Protein AF-A0A3N5ZCT8-F1 (afdb_monomer_lite)

Secondary structure (DSSP, 8-state):
-PPP---EEE-GGG--S--HHHHHHHHHHT--SGGG-SEEEEE-TT-SSEEEEE----SS-HHHHT-TT--EEE-TTT--EEE-TTT-----HHHHT-TT--EEE-TTTSSEEE--GGGG--HHHHH-TT--EEE-

Structure (mmCIF, N/CA/C/O backbone):
data_AF-A0A3N5ZCT8-F1
#
_entry.id   AF-A0A3N5ZCT8-F1
#
loop_
_atom_site.group_PDB
_atom_site.id
_atom_site.type_symbol
_atom_site.label_atom_id
_atom_site.label_alt_id
_atom_site.label_comp_id
_atom_site.label_asym_id
_atom_site.label_entity_id
_atom_site.label_seq_id
_atom_site.pdbx_PDB_ins_code
_atom_site.Cartn_x
_atom_site.Cartn_y
_atom_site.Cartn_z
_atom_site.occupancy
_atom_site.B_iso_or_equiv
_atom_site.auth_seq_id
_atom_site.auth_comp_id
_atom_site.auth_asym_id
_atom_site.auth_atom_id
_atom_site.pdbx_PDB_model_num
ATOM 1 N N . MET A 1 1 ? -16.258 3.834 -23.248 1.00 45.53 1 MET A N 1
ATOM 2 C CA . MET A 1 1 ? -16.894 3.688 -21.921 1.00 45.53 1 MET A CA 1
ATOM 3 C C . MET A 1 1 ? -15.958 2.857 -21.055 1.00 45.53 1 MET A C 1
ATOM 5 O O . MET A 1 1 ? -15.674 1.729 -21.435 1.00 45.53 1 MET A O 1
ATOM 9 N N . GLY A 1 2 ? -15.376 3.431 -19.999 1.00 63.22 2 GLY A N 1
ATOM 10 C CA . GLY A 1 2 ? -14.380 2.743 -19.167 1.00 63.22 2 GLY A CA 1
ATOM 11 C C . GLY A 1 2 ? -15.003 1.636 -18.312 1.00 63.22 2 GLY A C 1
ATOM 12 O O . GLY A 1 2 ? -16.133 1.776 -17.848 1.00 63.22 2 GLY A O 1
ATOM 13 N N . LYS A 1 3 ? -14.273 0.535 -18.112 1.00 72.94 3 LYS A N 1
ATOM 14 C CA . LYS A 1 3 ? -14.654 -0.531 -17.178 1.00 72.94 3 LYS A CA 1
ATOM 15 C C . LYS A 1 3 ? -14.537 0.007 -15.748 1.00 72.94 3 LYS A C 1
ATOM 17 O O . LYS A 1 3 ? -13.496 0.549 -15.387 1.00 72.94 3 LYS A O 1
ATOM 22 N N . ALA A 1 4 ? -15.600 -0.117 -14.956 1.00 81.56 4 ALA A N 1
ATOM 23 C CA . ALA A 1 4 ? -15.555 0.190 -13.530 1.00 81.56 4 ALA A CA 1
ATOM 24 C C . ALA A 1 4 ? -14.895 -0.977 -12.782 1.00 81.56 4 ALA A C 1
ATOM 26 O O . ALA A 1 4 ? -15.221 -2.139 -13.032 1.00 81.56 4 ALA A O 1
ATOM 27 N N . TYR A 1 5 ? -13.974 -0.664 -11.875 1.00 88.75 5 TYR A N 1
ATOM 28 C CA . TYR A 1 5 ? -13.285 -1.640 -11.033 1.00 88.75 5 TYR A CA 1
ATOM 29 C C . TYR A 1 5 ? -13.639 -1.384 -9.579 1.00 88.75 5 TYR A C 1
ATOM 31 O O . TYR A 1 5 ? -13.802 -0.229 -9.185 1.00 88.75 5 TYR A O 1
ATOM 39 N N . ARG A 1 6 ? -13.715 -2.454 -8.786 1.00 90.56 6 ARG A N 1
ATOM 40 C CA . ARG A 1 6 ? -13.875 -2.312 -7.342 1.00 90.56 6 ARG A CA 1
ATOM 41 C C . ARG A 1 6 ? -12.570 -1.809 -6.741 1.00 90.56 6 ARG A C 1
ATOM 43 O O . ARG A 1 6 ? -11.503 -2.341 -7.053 1.00 90.56 6 ARG A O 1
ATOM 50 N N . THR A 1 7 ? -12.633 -0.800 -5.884 1.00 92.56 7 THR A N 1
ATOM 51 C CA . THR A 1 7 ? -11.453 -0.277 -5.190 1.00 92.56 7 THR A CA 1
ATOM 52 C C . THR A 1 7 ? -11.733 -0.020 -3.718 1.00 92.56 7 THR A C 1
ATOM 54 O O . THR A 1 7 ? -12.851 -0.176 -3.221 1.00 92.56 7 THR A O 1
ATOM 57 N N . ILE A 1 8 ? -10.667 0.297 -2.985 1.00 95.94 8 ILE A N 1
ATOM 58 C CA . ILE A 1 8 ? -10.779 0.703 -1.592 1.00 95.94 8 ILE A CA 1
ATOM 59 C C . ILE A 1 8 ? -11.107 2.195 -1.577 1.00 95.94 8 ILE A C 1
ATOM 61 O O . ILE A 1 8 ? -10.263 3.031 -1.891 1.00 95.94 8 ILE A O 1
ATOM 65 N N . GLU A 1 9 ? -12.335 2.518 -1.198 1.00 95.62 9 GLU A N 1
ATOM 66 C CA . GLU A 1 9 ? -12.733 3.868 -0.827 1.00 95.62 9 GLU A CA 1
ATOM 67 C C . GLU A 1 9 ? -12.209 4.175 0.580 1.00 95.62 9 GLU A C 1
ATOM 69 O O . GLU A 1 9 ? -12.393 3.387 1.515 1.00 95.62 9 GLU A O 1
ATOM 74 N N . VAL A 1 10 ? -11.600 5.351 0.726 1.00 95.62 10 VAL A N 1
ATOM 75 C CA . VAL A 1 10 ? -11.195 5.915 2.013 1.00 95.62 10 VAL A CA 1
ATOM 76 C C . VAL A 1 10 ? -12.199 6.996 2.408 1.00 95.62 10 VAL A C 1
ATOM 78 O O . VAL A 1 10 ? -12.442 7.919 1.634 1.00 95.62 10 VAL A O 1
ATOM 81 N N . VAL A 1 11 ? -12.755 6.889 3.616 1.00 96.50 11 VAL A N 1
ATOM 82 C CA . VAL A 1 11 ? -13.643 7.877 4.251 1.00 96.50 11 VAL A CA 1
ATOM 83 C C . VAL A 1 11 ? -12.931 8.400 5.509 1.00 96.50 11 VAL A C 1
ATOM 85 O O . VAL A 1 11 ? -13.120 7.843 6.597 1.00 96.50 11 VAL A O 1
ATOM 88 N N . PRO A 1 12 ? -12.030 9.392 5.372 1.00 95.00 12 PRO A N 1
ATOM 89 C CA . PRO A 1 12 ? -11.115 9.806 6.438 1.00 95.00 12 PRO A CA 1
ATOM 90 C C . PRO A 1 12 ? -11.814 10.258 7.723 1.00 95.00 12 PRO A C 1
ATOM 92 O O . PRO A 1 12 ? -11.310 10.014 8.815 1.00 95.00 12 PRO A O 1
ATOM 95 N N . GLU A 1 13 ? -12.992 10.867 7.607 1.00 95.44 13 GLU A N 1
ATOM 96 C CA . GLU A 1 13 ? -13.767 11.419 8.722 1.00 95.44 13 GLU A CA 1
ATOM 97 C C . GLU A 1 13 ? -14.203 10.351 9.733 1.00 95.44 13 GLU A C 1
ATOM 99 O O . GLU A 1 13 ? -14.498 10.674 10.881 1.00 95.44 13 GLU A O 1
ATOM 104 N N . LEU A 1 14 ? -14.241 9.082 9.317 1.00 96.81 14 LEU A N 1
ATOM 105 C CA . LEU A 1 14 ? -14.588 7.951 10.176 1.00 96.81 14 LEU A CA 1
ATOM 106 C C . LEU A 1 14 ? -13.358 7.296 10.819 1.00 96.81 14 LEU A C 1
ATOM 108 O O . LEU A 1 14 ? -13.505 6.351 11.588 1.00 96.81 14 LEU A O 1
ATOM 112 N N . CYS A 1 15 ? -12.138 7.722 10.485 1.00 97.31 15 CYS A N 1
ATOM 113 C CA . CYS A 1 15 ? -10.928 7.087 10.992 1.00 97.31 15 CYS A CA 1
ATOM 114 C C . CYS A 1 15 ? -10.578 7.591 12.399 1.00 97.31 15 CYS A C 1
ATOM 116 O O . CYS A 1 15 ? -10.255 8.761 12.599 1.00 97.31 15 CYS A O 1
ATOM 118 N N . ASP A 1 16 ? -10.564 6.667 13.358 1.00 94.94 16 ASP A N 1
ATOM 119 C CA . ASP A 1 16 ? -10.254 6.907 14.773 1.00 94.94 16 ASP A CA 1
ATOM 120 C C . ASP A 1 16 ? -8.767 6.730 15.129 1.00 94.94 16 ASP A C 1
ATOM 122 O O . ASP A 1 16 ? -8.376 6.907 16.280 1.00 94.94 16 ASP A O 1
ATOM 126 N N . GLY A 1 17 ? -7.923 6.366 14.160 1.00 95.75 17 GLY A N 1
ATOM 127 C CA . GLY A 1 17 ? -6.494 6.167 14.398 1.00 95.75 17 GLY A CA 1
ATOM 128 C C . GLY A 1 17 ? -6.108 4.823 15.027 1.00 95.75 17 GLY A C 1
ATOM 129 O O . GLY A 1 17 ? -4.945 4.659 15.381 1.00 95.75 17 GLY A O 1
ATOM 130 N N . CYS A 1 18 ? -7.009 3.838 15.140 1.00 96.50 18 CYS A N 1
ATOM 131 C CA . CYS A 1 18 ? -6.737 2.571 15.849 1.00 96.50 18 CYS A CA 1
ATOM 132 C C . CYS A 1 18 ? -5.633 1.672 15.241 1.00 96.50 18 CYS A C 1
ATOM 134 O O . CYS A 1 18 ? -5.169 0.738 15.893 1.00 96.50 18 CYS A O 1
ATOM 136 N N . GLN A 1 19 ? -5.219 1.925 13.993 1.00 97.06 19 GLN A N 1
ATOM 137 C CA . GLN A 1 19 ? -4.200 1.168 13.240 1.00 97.06 19 GLN A CA 1
ATOM 138 C C . GLN A 1 19 ? -4.501 -0.322 12.971 1.00 97.06 19 GLN A C 1
ATOM 140 O O . GLN A 1 19 ? -3.630 -1.049 12.492 1.00 97.06 19 GLN A O 1
ATOM 145 N N . GLU A 1 20 ? -5.731 -0.797 13.173 1.00 98.06 20 GLU A N 1
ATOM 146 C CA . GLU A 1 20 ? -6.086 -2.199 12.888 1.00 98.06 20 GLU A CA 1
ATOM 147 C C . GLU A 1 20 ? -5.899 -2.574 11.407 1.00 98.06 20 GLU A C 1
ATOM 149 O O . GLU A 1 20 ? -5.495 -3.689 11.080 1.00 98.06 20 GLU A O 1
ATOM 154 N N . CYS A 1 21 ? -6.093 -1.616 10.498 1.00 97.94 21 CYS A N 1
ATOM 155 C CA . CYS A 1 21 ? -5.827 -1.801 9.073 1.00 97.94 21 CYS A CA 1
ATOM 156 C C . CYS A 1 21 ? -4.339 -2.056 8.756 1.00 97.94 21 CYS A C 1
ATOM 158 O O . CYS A 1 21 ? -4.034 -2.881 7.893 1.00 97.94 21 CYS A O 1
ATOM 160 N N . VAL A 1 22 ? -3.427 -1.393 9.476 1.00 97.69 22 VAL A N 1
ATOM 161 C CA . VAL A 1 22 ? -1.969 -1.562 9.353 1.00 97.69 22 VAL A CA 1
ATOM 162 C C . VAL A 1 22 ? -1.577 -2.955 9.842 1.00 97.69 22 VAL A C 1
ATOM 164 O O . VAL A 1 22 ? -0.944 -3.713 9.109 1.00 97.69 22 VAL A O 1
ATOM 167 N N . LYS A 1 23 ? -2.043 -3.348 11.035 1.00 98.12 23 LYS A N 1
ATOM 168 C CA . LYS A 1 23 ? -1.790 -4.684 11.606 1.00 98.12 23 LYS A CA 1
ATOM 169 C C . LYS A 1 23 ? -2.315 -5.801 10.703 1.00 98.12 23 LYS A C 1
ATOM 171 O O . LYS A 1 23 ? -1.619 -6.788 10.475 1.00 98.12 23 LYS A O 1
ATOM 176 N N . ALA A 1 24 ? -3.521 -5.637 10.157 1.00 98.25 24 ALA A N 1
ATOM 177 C CA . ALA A 1 24 ? -4.109 -6.596 9.225 1.00 98.25 24 ALA A CA 1
ATOM 178 C C . ALA A 1 24 ? -3.277 -6.732 7.940 1.00 98.25 24 ALA A C 1
ATOM 180 O O . ALA A 1 24 ? -3.069 -7.849 7.462 1.00 98.25 24 ALA A O 1
ATOM 181 N N . CYS A 1 25 ? -2.763 -5.616 7.411 1.00 98.19 25 CYS A N 1
ATOM 182 C CA . CYS A 1 25 ? -1.879 -5.628 6.250 1.00 98.19 25 CYS A CA 1
ATOM 183 C C . CYS A 1 25 ? -0.573 -6.375 6.539 1.00 98.19 25 CYS A C 1
ATOM 185 O O . CYS A 1 25 ? -0.191 -7.251 5.768 1.00 98.19 25 CYS A O 1
ATOM 187 N N . LEU A 1 26 ? 0.102 -6.060 7.645 1.00 97.88 26 LEU A N 1
ATOM 188 C CA . LEU A 1 26 ? 1.345 -6.732 8.030 1.00 97.88 26 LEU A CA 1
ATOM 189 C C . LEU A 1 26 ? 1.128 -8.242 8.172 1.00 97.88 26 LEU A C 1
ATOM 191 O O . LEU A 1 26 ? 1.850 -9.032 7.567 1.00 97.88 26 LEU A O 1
ATOM 195 N N . LYS A 1 27 ? 0.057 -8.637 8.872 1.00 98.12 27 LYS A N 1
ATOM 196 C CA . LYS A 1 27 ? -0.301 -10.043 9.085 1.00 98.12 27 LYS A CA 1
ATOM 197 C C . LYS A 1 27 ? -0.521 -10.797 7.774 1.00 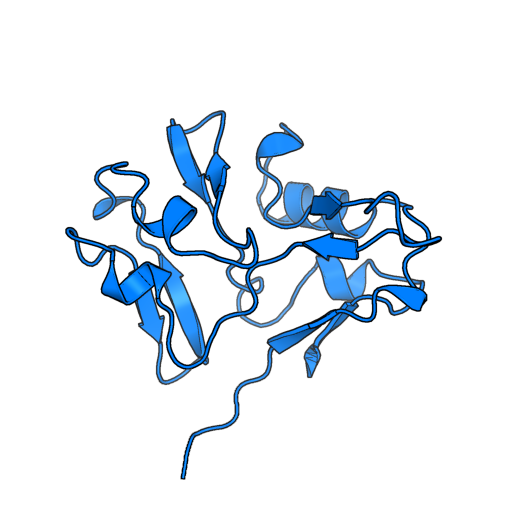98.12 27 LYS A C 1
ATOM 199 O O . LYS A 1 27 ? 0.054 -11.866 7.602 1.00 98.12 27 LYS A O 1
ATOM 204 N N . VAL A 1 28 ? -1.335 -10.268 6.853 1.00 97.94 28 VAL A N 1
ATOM 205 C CA . VAL A 1 28 ? -1.641 -10.974 5.590 1.00 97.94 28 VAL A CA 1
ATOM 206 C C . VAL A 1 28 ? -0.439 -11.025 4.644 1.00 97.94 28 VAL A C 1
ATOM 208 O O . VAL A 1 28 ? -0.352 -11.921 3.812 1.00 97.94 28 VAL A O 1
ATOM 211 N N . LYS A 1 29 ? 0.499 -10.081 4.773 1.00 96.12 29 LYS A N 1
ATOM 212 C CA . LYS A 1 29 ? 1.738 -10.054 3.989 1.00 96.12 29 LYS A CA 1
ATOM 213 C C . LYS A 1 29 ? 2.902 -10.799 4.650 1.00 96.12 29 LYS A C 1
ATOM 215 O O . LYS A 1 29 ? 3.948 -10.914 4.025 1.00 96.12 29 LYS A O 1
ATOM 220 N N . GLY A 1 30 ? 2.739 -11.294 5.880 1.00 96.62 30 GLY A N 1
ATOM 221 C CA . GLY A 1 30 ? 3.819 -11.939 6.634 1.00 96.62 30 GLY A CA 1
ATOM 222 C C . GLY A 1 30 ? 4.955 -10.982 7.016 1.00 96.62 30 GLY A C 1
ATOM 223 O O . GLY A 1 30 ? 6.100 -11.407 7.141 1.00 96.62 30 GLY A O 1
ATOM 224 N N . LEU A 1 31 ? 4.652 -9.691 7.169 1.00 95.56 31 LEU A N 1
ATOM 225 C CA . LEU A 1 31 ? 5.625 -8.632 7.437 1.00 95.56 31 LEU A CA 1
ATOM 226 C C . LEU A 1 31 ? 5.671 -8.319 8.932 1.00 95.56 31 LEU A C 1
ATOM 228 O O . LEU A 1 31 ? 4.642 -8.338 9.608 1.00 95.56 31 LEU A O 1
ATOM 232 N N . GLN A 1 32 ? 6.864 -8.016 9.438 1.00 92.25 32 GLN A N 1
ATOM 233 C CA . GLN A 1 32 ? 7.082 -7.710 10.856 1.00 92.25 32 GLN A CA 1
ATOM 234 C C . GLN A 1 32 ? 7.344 -6.222 11.089 1.00 92.25 32 GLN A C 1
ATOM 236 O O . GLN A 1 32 ? 6.921 -5.678 12.107 1.00 92.25 32 GLN A O 1
ATOM 241 N N . ASP A 1 33 ? 8.007 -5.560 10.141 1.00 93.12 33 ASP A N 1
ATOM 242 C CA . ASP A 1 33 ? 8.331 -4.145 10.249 1.00 93.12 33 ASP A CA 1
ATOM 243 C C . ASP A 1 33 ? 7.117 -3.278 9.848 1.00 93.12 33 ASP A C 1
ATOM 245 O O . ASP A 1 33 ? 6.597 -3.422 8.734 1.00 93.12 33 ASP A O 1
ATOM 249 N N . PRO A 1 34 ? 6.641 -2.363 10.717 1.00 89.94 34 PRO A N 1
ATOM 250 C CA . PRO A 1 34 ? 5.496 -1.503 10.416 1.00 89.94 34 PRO A CA 1
ATOM 251 C C . PRO A 1 34 ? 5.673 -0.617 9.178 1.00 89.94 34 PRO A C 1
ATOM 253 O O . PRO A 1 34 ? 4.691 -0.318 8.493 1.00 89.94 34 PRO A O 1
ATOM 256 N N . GLY A 1 35 ? 6.909 -0.224 8.865 1.00 91.81 35 GLY A N 1
ATOM 257 C CA . GLY A 1 35 ? 7.268 0.536 7.673 1.00 91.81 35 GLY A CA 1
ATOM 258 C C . GLY A 1 35 ? 7.016 -0.236 6.380 1.00 91.81 35 GLY A C 1
ATOM 259 O O . GLY A 1 35 ? 6.762 0.380 5.345 1.00 91.81 35 GLY A O 1
ATOM 260 N N . GLN A 1 36 ? 6.962 -1.567 6.434 1.00 95.06 36 GLN A N 1
ATOM 261 C CA . GLN A 1 36 ? 6.560 -2.389 5.297 1.00 95.06 36 GLN A CA 1
ATOM 262 C C . GLN A 1 36 ? 5.036 -2.489 5.131 1.00 95.06 36 GLN A C 1
ATOM 264 O O . GLN A 1 36 ? 4.571 -3.123 4.189 1.00 95.06 36 GLN A O 1
ATOM 269 N N . SER A 1 37 ? 4.199 -1.892 5.980 1.00 96.31 37 SER A N 1
ATOM 270 C CA . SER A 1 37 ? 2.753 -1.906 5.725 1.00 96.31 37 SER A CA 1
ATOM 271 C C . SER A 1 37 ? 2.410 -1.195 4.407 1.00 96.31 37 SER A C 1
ATOM 273 O O . SER A 1 37 ? 2.934 -0.127 4.106 1.00 96.31 37 SER A O 1
ATOM 275 N N . ARG A 1 38 ? 1.481 -1.769 3.630 1.00 96.44 38 ARG A N 1
ATOM 276 C CA . ARG A 1 38 ? 1.011 -1.226 2.333 1.00 96.44 38 ARG A CA 1
ATOM 277 C C . ARG A 1 38 ? -0.133 -0.213 2.514 1.00 96.44 38 ARG A C 1
ATOM 279 O O . ARG A 1 38 ? -0.755 0.214 1.544 1.00 96.44 38 ARG A O 1
ATOM 286 N N . ILE A 1 39 ? -0.431 0.118 3.770 1.00 96.62 39 ILE A N 1
ATOM 287 C CA . ILE A 1 39 ? -1.367 1.145 4.223 1.00 96.62 39 ILE A CA 1
ATOM 288 C C . ILE A 1 39 ? -0.781 1.826 5.461 1.00 96.62 39 ILE A C 1
ATOM 290 O O . ILE A 1 39 ? -0.248 1.150 6.346 1.00 96.62 39 ILE A O 1
ATOM 294 N N . ARG A 1 40 ? -0.899 3.149 5.544 1.00 95.06 40 ARG A N 1
ATOM 295 C CA . ARG A 1 40 ? -0.418 3.957 6.676 1.00 95.06 40 ARG A CA 1
ATOM 296 C C . ARG A 1 40 ? -1.503 4.925 7.124 1.00 95.06 40 ARG A C 1
ATOM 298 O O . ARG A 1 40 ? -2.395 5.248 6.349 1.00 95.06 40 ARG A O 1
ATOM 305 N N . LEU A 1 41 ? -1.449 5.391 8.367 1.00 95.19 41 LEU A N 1
ATOM 306 C CA . LEU A 1 41 ? -2.326 6.464 8.835 1.00 95.19 41 LEU A CA 1
ATOM 307 C C . LEU A 1 41 ? -1.536 7.767 8.871 1.00 95.19 41 LEU A C 1
ATOM 309 O O . LEU A 1 41 ? -0.507 7.850 9.534 1.00 95.19 41 LEU A O 1
ATOM 313 N N . VAL A 1 42 ? -2.027 8.778 8.165 1.00 93.31 42 VAL A N 1
ATOM 314 C CA . VAL A 1 42 ? -1.414 10.105 8.106 1.00 93.31 42 VAL A CA 1
ATOM 315 C C . VAL A 1 42 ? -2.318 11.087 8.829 1.00 93.31 42 VAL A C 1
ATOM 317 O O . VAL A 1 42 ? -3.496 11.211 8.498 1.00 93.31 42 VAL A O 1
ATOM 320 N N . GLN A 1 43 ? -1.775 11.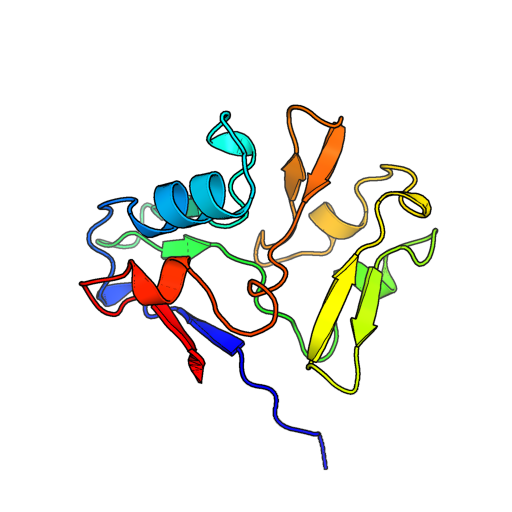814 9.799 1.00 92.19 43 GLN A N 1
ATOM 321 C CA . GLN A 1 43 ? -2.479 12.925 10.427 1.00 92.19 43 GLN A CA 1
ATOM 322 C C . GLN A 1 43 ? -2.021 14.229 9.779 1.00 92.19 43 GLN A C 1
ATOM 324 O O . GLN A 1 43 ? -0.854 14.605 9.868 1.00 92.19 43 GLN A O 1
ATOM 329 N N . ARG A 1 44 ? -2.939 14.923 9.103 1.00 88.38 44 ARG A N 1
ATOM 330 C CA . ARG A 1 44 ? -2.657 16.257 8.566 1.00 88.38 44 ARG A CA 1
ATOM 331 C C . ARG A 1 44 ? -2.921 17.286 9.669 1.00 88.38 44 ARG A C 1
ATOM 333 O O . ARG A 1 44 ? -4.002 17.232 10.247 1.00 88.38 44 ARG A O 1
ATOM 340 N N . PRO A 1 45 ? -2.025 18.261 9.918 1.00 88.88 45 PRO A N 1
ATOM 341 C CA . PRO A 1 45 ? -2.212 19.257 10.983 1.00 88.88 45 PRO A CA 1
ATOM 342 C C . PRO A 1 45 ? -3.529 20.041 10.894 1.00 88.88 45 PRO A C 1
ATOM 344 O O . PRO A 1 45 ? -4.046 20.522 11.893 1.00 88.88 45 PRO A O 1
ATOM 347 N N . THR A 1 46 ? -4.083 20.165 9.687 1.00 92.00 46 THR A N 1
ATOM 348 C CA . THR A 1 46 ? -5.315 20.909 9.400 1.00 92.00 46 THR A CA 1
ATOM 349 C C . THR A 1 46 ? -6.595 20.083 9.547 1.00 92.00 46 THR A C 1
ATOM 351 O O . THR A 1 46 ? -7.680 20.608 9.293 1.00 92.00 46 THR A O 1
ATOM 354 N N . LYS A 1 47 ? -6.505 18.793 9.899 1.00 89.12 47 LYS A N 1
ATOM 355 C CA . LYS A 1 47 ? -7.654 17.881 9.979 1.00 89.12 47 LYS A CA 1
ATOM 356 C C . LYS A 1 47 ? -7.739 17.229 11.366 1.00 89.12 47 LYS A C 1
ATOM 358 O O . LYS A 1 47 ? -6.719 16.791 11.888 1.00 89.12 47 LYS A O 1
ATOM 363 N N . PRO A 1 48 ? -8.946 17.103 11.951 1.00 90.25 48 PRO A N 1
ATOM 364 C CA . PRO A 1 48 ? -9.133 16.510 13.277 1.00 90.25 48 PRO A CA 1
ATOM 365 C C . PRO A 1 48 ? -9.164 14.969 13.268 1.00 90.25 48 PRO A C 1
ATOM 367 O O . PRO A 1 48 ? -9.482 14.364 14.285 1.00 90.25 48 PRO A O 1
ATOM 370 N N . PHE A 1 49 ? -8.866 14.329 12.135 1.00 91.44 49 PHE A N 1
ATOM 371 C CA . PHE A 1 49 ? -8.938 12.880 11.938 1.00 91.44 49 PHE A CA 1
ATOM 372 C C . PHE A 1 49 ? -7.678 12.347 11.247 1.00 91.44 49 PHE A C 1
ATOM 374 O O . PHE A 1 49 ? -6.950 13.085 10.572 1.00 91.44 49 PHE A O 1
ATOM 381 N N . PHE A 1 50 ? -7.439 11.044 11.388 1.00 95.00 50 PHE A N 1
ATOM 382 C CA . PHE A 1 50 ? -6.405 10.344 10.631 1.00 95.00 50 PHE A CA 1
ATOM 383 C C . PHE A 1 50 ? -6.900 10.047 9.213 1.00 95.00 50 PHE A C 1
ATOM 385 O O . PHE A 1 50 ? -8.074 9.799 8.979 1.00 95.00 50 PHE A O 1
ATOM 392 N N . THR A 1 51 ? -6.004 10.065 8.236 1.00 95.12 51 THR A N 1
ATOM 393 C CA . THR A 1 51 ? -6.306 9.684 6.854 1.00 95.12 51 THR A CA 1
ATOM 394 C C . THR A 1 51 ? -5.552 8.403 6.522 1.00 95.12 51 THR A C 1
ATOM 396 O O . THR A 1 51 ? -4.318 8.422 6.508 1.00 95.12 51 THR A O 1
ATOM 399 N N . PRO A 1 52 ? -6.248 7.289 6.247 1.00 95.56 52 PRO A N 1
ATOM 400 C CA . PRO A 1 52 ? -5.613 6.116 5.672 1.00 95.56 52 PRO A CA 1
ATOM 401 C C . PRO A 1 52 ? -5.006 6.437 4.296 1.00 95.56 52 PRO A C 1
ATOM 403 O O . PRO A 1 52 ? -5.722 6.783 3.361 1.00 95.56 52 PRO A O 1
ATOM 406 N N . SER A 1 53 ? -3.686 6.325 4.180 1.00 94.94 53 SER A N 1
ATOM 407 C CA . SER A 1 53 ? -2.932 6.418 2.931 1.00 94.94 53 SER A CA 1
ATOM 408 C C . SER A 1 53 ? -2.690 5.018 2.377 1.00 94.94 53 SER A C 1
ATOM 410 O O . SER A 1 53 ? -2.131 4.164 3.068 1.00 94.94 53 SER A O 1
ATOM 412 N N . ILE A 1 54 ? -3.148 4.764 1.153 1.00 96.25 54 ILE A N 1
ATOM 413 C CA . ILE A 1 54 ? -3.083 3.468 0.467 1.00 96.25 54 ILE A CA 1
ATOM 414 C C . ILE A 1 54 ? -3.061 3.695 -1.050 1.00 96.25 54 ILE A C 1
ATOM 416 O O . ILE A 1 54 ? -3.584 4.696 -1.538 1.00 96.25 54 ILE A O 1
ATOM 420 N N . CYS A 1 55 ? -2.497 2.761 -1.823 1.00 96.56 55 CYS A N 1
ATOM 421 C CA . CYS A 1 55 ? -2.593 2.810 -3.285 1.00 96.56 55 CYS A CA 1
ATOM 422 C C . CYS A 1 55 ? -4.057 2.821 -3.749 1.00 96.56 55 CYS A C 1
ATOM 424 O O . CYS A 1 55 ? -4.791 1.853 -3.531 1.00 96.56 55 CYS A O 1
ATOM 426 N N . LEU A 1 56 ? -4.447 3.889 -4.449 1.00 94.81 56 LEU A N 1
ATOM 427 C CA . LEU A 1 56 ? -5.811 4.101 -4.946 1.00 94.81 56 LEU A CA 1
ATOM 428 C C . LEU A 1 56 ? -6.148 3.293 -6.210 1.00 94.81 56 LEU A C 1
ATOM 430 O O . LEU A 1 56 ? -7.289 3.312 -6.658 1.00 94.81 56 LEU A O 1
ATOM 434 N N . GLN A 1 57 ? -5.177 2.575 -6.787 1.00 95.56 57 GLN A N 1
ATOM 435 C CA . GLN A 1 57 ? -5.328 1.847 -8.055 1.00 95.56 57 GLN A CA 1
ATOM 436 C C . GLN A 1 57 ? -5.850 2.736 -9.199 1.00 95.56 57 GLN A C 1
ATOM 438 O O . GLN A 1 57 ? -6.805 2.380 -9.894 1.00 95.56 57 GLN A O 1
ATOM 443 N N . CYS A 1 58 ? -5.213 3.897 -9.397 1.00 94.25 58 CYS A N 1
ATOM 444 C CA . CYS A 1 58 ? -5.598 4.914 -10.381 1.00 94.25 58 CYS A CA 1
ATOM 445 C C . CYS A 1 58 ? -5.922 4.314 -11.758 1.00 94.25 58 CYS A C 1
ATOM 447 O O . CYS A 1 58 ? -5.264 3.370 -12.203 1.00 94.25 58 CYS A O 1
ATOM 449 N N . GLY A 1 59 ? -6.943 4.854 -12.432 1.00 93.00 59 GLY A N 1
ATOM 450 C CA . GLY A 1 59 ? -7.325 4.429 -13.785 1.00 93.00 59 GLY A CA 1
ATOM 451 C C . GLY A 1 59 ? -6.202 4.657 -14.796 1.00 93.00 59 GLY A C 1
ATOM 452 O O . GLY A 1 59 ? -5.884 3.752 -15.564 1.00 93.00 59 GLY A O 1
ATOM 453 N N . GLU A 1 60 ? -5.562 5.821 -14.698 1.00 93.38 60 GLU A N 1
ATOM 454 C CA . GLU A 1 60 ? -4.365 6.217 -15.440 1.00 93.38 60 GLU A CA 1
ATOM 455 C C . GLU A 1 60 ? -3.203 6.357 -14.441 1.00 93.38 60 GLU A C 1
ATOM 457 O O . GLU A 1 60 ? -3.030 7.404 -13.814 1.00 93.38 60 GLU A O 1
ATOM 462 N N . PRO A 1 61 ? -2.468 5.268 -14.158 1.00 95.81 61 PRO A N 1
ATOM 463 C CA . PRO A 1 61 ? -1.433 5.276 -13.133 1.00 95.81 61 PRO A CA 1
ATOM 464 C C . PRO A 1 61 ? -0.153 5.955 -13.631 1.00 95.81 61 PRO A C 1
ATOM 466 O O . PRO A 1 61 ? 0.651 5.335 -14.325 1.00 95.81 61 PRO A O 1
ATOM 469 N N . ALA A 1 62 ? 0.086 7.194 -13.191 1.00 97.06 62 ALA A N 1
ATOM 470 C CA . ALA A 1 62 ? 1.346 7.907 -13.431 1.00 97.06 62 ALA A CA 1
ATOM 471 C C . ALA A 1 62 ? 2.573 7.094 -12.976 1.00 97.06 62 ALA A C 1
ATOM 473 O O . ALA A 1 62 ? 3.591 7.064 -13.654 1.00 97.06 62 ALA A O 1
ATOM 474 N N . CYS A 1 63 ? 2.452 6.342 -11.876 1.00 97.31 63 CYS A N 1
ATOM 475 C CA . CYS A 1 63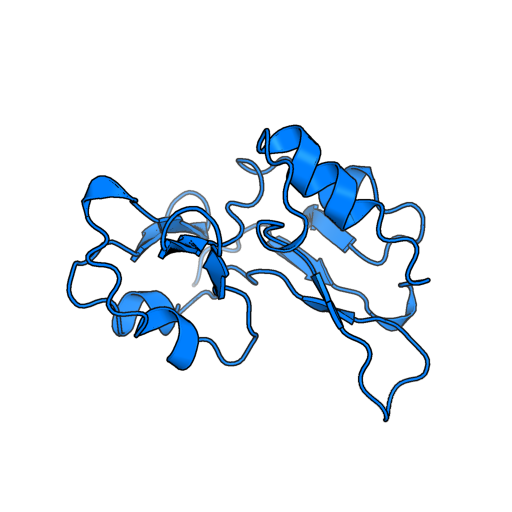 ? 3.522 5.470 -11.394 1.00 97.31 63 CYS A CA 1
ATOM 476 C C . CYS A 1 63 ? 3.930 4.370 -12.388 1.00 97.31 63 CYS A C 1
ATOM 478 O O . CYS A 1 63 ? 5.092 3.978 -12.383 1.00 97.31 63 CYS A O 1
ATOM 480 N N . ALA A 1 64 ? 3.002 3.877 -13.214 1.00 97.38 64 ALA A N 1
ATOM 481 C CA . ALA A 1 64 ? 3.311 2.919 -14.271 1.00 97.38 64 ALA A CA 1
ATOM 482 C C . ALA A 1 64 ? 3.919 3.617 -15.493 1.00 97.38 64 ALA A C 1
ATOM 484 O O . ALA A 1 64 ? 4.894 3.125 -16.042 1.00 97.38 64 ALA A O 1
ATOM 485 N N . ALA A 1 65 ? 3.385 4.783 -15.876 1.00 97.12 65 ALA A N 1
ATOM 486 C CA . ALA A 1 65 ? 3.906 5.568 -16.998 1.00 97.12 65 ALA A CA 1
ATOM 487 C C . ALA A 1 65 ? 5.372 5.999 -16.795 1.00 97.12 65 ALA A C 1
ATOM 489 O O . ALA A 1 65 ? 6.139 6.040 -17.748 1.00 97.12 65 ALA A O 1
ATOM 490 N N . GLU A 1 66 ? 5.759 6.272 -15.548 1.00 96.88 66 GLU A N 1
ATOM 491 C CA . GLU A 1 66 ? 7.119 6.663 -15.162 1.00 96.88 66 GLU A CA 1
ATOM 492 C C . GLU A 1 66 ? 8.029 5.467 -14.825 1.00 96.88 66 GLU A C 1
ATOM 494 O O . GLU A 1 66 ? 9.150 5.660 -14.356 1.00 96.88 66 GLU A O 1
ATOM 499 N N . CYS A 1 67 ? 7.569 4.219 -14.986 1.00 97.25 67 CYS A N 1
ATOM 500 C CA . CYS A 1 67 ? 8.374 3.043 -14.666 1.00 97.25 67 CYS A CA 1
ATOM 501 C C . CYS A 1 67 ? 9.258 2.653 -15.865 1.00 97.25 67 CYS A C 1
ATOM 503 O O . CYS A 1 67 ? 8.747 2.090 -16.827 1.00 97.25 67 CYS A O 1
ATOM 505 N N . PRO A 1 68 ? 10.587 2.874 -15.823 1.00 96.00 68 PRO A N 1
ATOM 506 C CA . PRO A 1 68 ? 11.454 2.615 -16.976 1.00 96.00 68 PRO A CA 1
ATOM 507 C C . PRO A 1 68 ? 11.727 1.127 -17.222 1.00 96.00 68 PRO A C 1
ATOM 509 O O . PRO A 1 68 ? 12.305 0.779 -18.246 1.00 96.00 68 PRO A O 1
ATOM 512 N N . SER A 1 69 ? 11.401 0.262 -16.258 1.00 95.81 69 SER A N 1
ATOM 513 C CA . SER A 1 69 ? 11.619 -1.183 -16.344 1.00 95.81 69 SER A CA 1
ATOM 514 C C . SER A 1 69 ? 10.330 -1.970 -16.570 1.00 95.81 69 SER A C 1
ATOM 516 O O . SER A 1 69 ? 10.347 -3.186 -16.424 1.00 95.81 69 SER A O 1
ATOM 518 N N . ASP A 1 70 ? 9.216 -1.283 -16.851 1.00 95.38 70 ASP A N 1
ATOM 519 C CA . ASP A 1 70 ? 7.882 -1.868 -17.044 1.00 95.38 70 ASP A CA 1
ATOM 520 C C . ASP A 1 70 ? 7.370 -2.732 -15.873 1.00 95.38 70 ASP A C 1
ATOM 522 O O . ASP A 1 70 ? 6.333 -3.381 -15.971 1.00 95.38 70 ASP A O 1
ATOM 526 N N . ALA A 1 71 ? 8.015 -2.645 -14.705 1.00 97.50 71 ALA A N 1
ATOM 527 C CA . ALA A 1 71 ? 7.666 -3.408 -13.508 1.00 97.50 71 ALA A CA 1
ATOM 528 C C . ALA A 1 71 ? 6.302 -3.036 -12.904 1.00 97.50 71 ALA A C 1
ATOM 530 O O . ALA A 1 71 ? 5.894 -3.635 -11.911 1.00 97.50 71 ALA A O 1
ATOM 531 N N . LEU A 1 72 ? 5.623 -2.013 -13.431 1.00 97.81 72 LEU A N 1
ATOM 532 C CA . LEU A 1 72 ? 4.298 -1.557 -13.021 1.00 97.81 72 LEU A CA 1
ATOM 533 C C . LEU A 1 72 ? 3.371 -1.540 -14.233 1.00 97.81 72 LEU A C 1
ATOM 535 O O . LEU A 1 72 ? 3.593 -0.777 -15.168 1.00 97.81 72 LEU A O 1
ATOM 539 N N . VAL A 1 73 ? 2.282 -2.310 -14.189 1.00 96.56 73 VAL A N 1
ATOM 540 C CA . VAL A 1 73 ? 1.347 -2.421 -15.321 1.00 96.56 73 VAL A CA 1
ATOM 541 C C . VAL A 1 73 ? -0.096 -2.347 -14.840 1.00 96.56 73 VAL A C 1
ATOM 543 O O . VAL A 1 73 ? -0.482 -2.986 -13.865 1.00 96.56 73 VAL A O 1
ATOM 546 N N . LYS A 1 74 ? -0.943 -1.575 -15.532 1.00 95.62 74 LYS A N 1
ATOM 547 C CA . LYS A 1 74 ? -2.384 -1.558 -15.247 1.00 95.62 74 LYS A CA 1
ATOM 548 C C . LYS A 1 74 ? -3.044 -2.826 -15.785 1.00 95.62 74 LYS A C 1
ATOM 550 O O . LYS A 1 74 ? -3.209 -2.986 -16.996 1.00 95.62 74 LYS A O 1
ATOM 555 N N . ASN A 1 75 ? -3.520 -3.674 -14.885 1.00 94.25 75 ASN A N 1
ATOM 556 C CA . ASN A 1 75 ? -4.312 -4.839 -15.234 1.00 94.25 75 ASN A CA 1
ATOM 557 C C . ASN A 1 75 ? -5.726 -4.417 -15.658 1.00 94.25 75 ASN A C 1
ATOM 559 O O . ASN A 1 75 ? -6.499 -3.868 -14.870 1.00 94.25 75 ASN A O 1
ATOM 563 N N . LYS A 1 76 ? -6.080 -4.669 -16.921 1.00 93.06 76 LYS A N 1
ATOM 564 C CA . LYS A 1 76 ? -7.391 -4.304 -17.494 1.00 93.06 76 LYS A CA 1
ATOM 565 C C . LYS A 1 76 ? -8.519 -5.249 -17.065 1.00 93.06 76 LYS A C 1
ATOM 567 O O . LYS A 1 76 ? -9.700 -4.949 -17.255 1.00 93.06 76 LYS A O 1
ATOM 572 N N . GLU A 1 77 ? -8.187 -6.400 -16.494 1.00 91.38 77 GLU A N 1
ATOM 573 C CA . GLU A 1 77 ? -9.175 -7.350 -16.000 1.00 91.38 77 GLU A CA 1
ATOM 574 C C . GLU A 1 77 ? -9.594 -6.993 -14.579 1.00 91.38 77 GLU A C 1
ATOM 576 O O . GLU A 1 77 ? -10.791 -6.803 -14.338 1.00 91.38 77 GLU A O 1
ATOM 581 N N . THR A 1 78 ? -8.618 -6.827 -13.684 1.00 91.88 78 THR A N 1
ATOM 582 C CA . THR A 1 78 ? -8.837 -6.600 -12.247 1.00 91.88 78 THR A CA 1
ATOM 583 C C . THR A 1 78 ? -8.904 -5.122 -11.869 1.00 91.88 78 THR A C 1
ATOM 585 O O . THR A 1 78 ? -9.521 -4.774 -10.865 1.00 91.88 78 THR A O 1
ATOM 588 N N . GLY A 1 79 ? -8.290 -4.239 -12.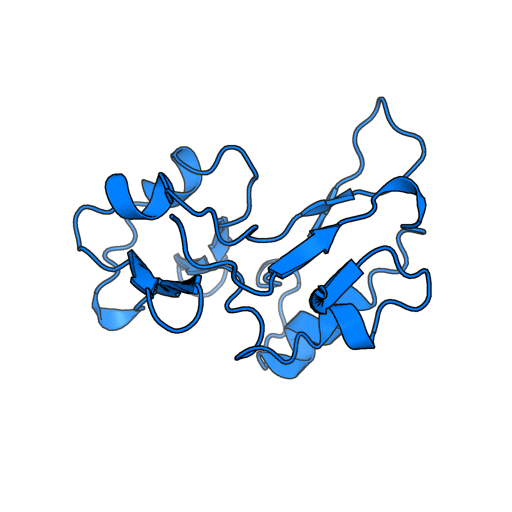658 1.00 92.75 79 GLY A N 1
ATOM 589 C CA . GLY A 1 79 ? -8.117 -2.829 -12.312 1.00 92.75 79 GLY A CA 1
ATOM 590 C C . GLY A 1 79 ? -6.984 -2.572 -11.324 1.00 92.75 79 GLY A C 1
ATOM 591 O O . GLY A 1 79 ? -6.769 -1.420 -10.944 1.00 92.75 79 GLY A O 1
ATOM 592 N N . ILE A 1 80 ? -6.244 -3.597 -10.911 1.00 95.56 80 ILE A N 1
ATOM 593 C CA . ILE A 1 80 ? -5.070 -3.442 -10.056 1.00 95.56 80 ILE A CA 1
ATOM 594 C C . ILE A 1 80 ? -3.908 -2.948 -10.927 1.00 95.56 80 ILE A C 1
ATOM 596 O O . ILE A 1 80 ? -3.747 -3.346 -12.077 1.00 95.56 80 ILE A O 1
ATOM 600 N N . VAL A 1 81 ? -3.127 -2.005 -10.415 1.00 96.56 81 VAL A N 1
ATOM 601 C CA . VAL A 1 81 ? -1.795 -1.723 -10.948 1.00 96.56 81 VAL A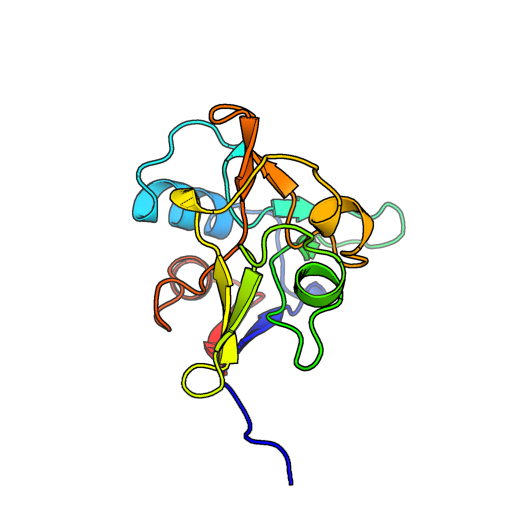 CA 1
ATOM 602 C C . VAL A 1 81 ? -0.926 -2.843 -10.409 1.00 96.56 81 VAL A C 1
ATOM 604 O O . VAL A 1 81 ? -0.695 -2.881 -9.207 1.00 96.56 81 VAL A O 1
ATOM 607 N N . ASP A 1 82 ? -0.523 -3.798 -11.228 1.00 96.06 82 ASP A N 1
ATOM 608 C CA . ASP A 1 82 ? 0.334 -4.905 -10.811 1.00 96.06 82 ASP A CA 1
ATOM 609 C C . ASP A 1 82 ? 1.776 -4.412 -10.656 1.00 96.06 82 ASP A C 1
ATOM 611 O O . ASP A 1 82 ? 2.161 -3.420 -11.273 1.00 96.06 82 ASP A O 1
ATOM 615 N N . TRP A 1 83 ? 2.545 -5.052 -9.772 1.00 96.75 83 TRP A N 1
ATOM 616 C CA . TRP A 1 83 ? 3.973 -4.779 -9.607 1.00 96.75 83 TRP A CA 1
ATOM 617 C C . TRP A 1 83 ? 4.764 -6.075 -9.548 1.00 96.75 83 TRP A C 1
ATOM 619 O O . TRP A 1 83 ? 4.407 -6.965 -8.773 1.00 96.75 83 TRP A O 1
ATOM 629 N N . SER A 1 84 ? 5.830 -6.147 -10.340 1.00 95.88 84 SER A N 1
ATOM 630 C CA . SER A 1 84 ? 6.768 -7.265 -10.370 1.00 95.88 84 SER A CA 1
ATOM 631 C C . SER A 1 84 ? 8.066 -6.875 -9.669 1.00 95.88 84 SER A C 1
ATOM 633 O O . SER A 1 84 ? 8.728 -5.914 -10.059 1.00 95.88 84 SER A O 1
ATOM 635 N N . ALA A 1 85 ? 8.441 -7.623 -8.631 1.00 94.31 85 ALA A N 1
ATOM 636 C CA . ALA A 1 85 ? 9.724 -7.426 -7.960 1.00 94.31 85 ALA A CA 1
ATOM 637 C C . ALA A 1 85 ? 10.904 -7.804 -8.871 1.00 94.31 85 ALA A C 1
ATOM 639 O O . ALA A 1 85 ? 11.930 -7.133 -8.833 1.00 94.31 85 ALA A O 1
ATOM 640 N N . ASP A 1 86 ? 10.729 -8.822 -9.718 1.00 95.25 86 ASP A N 1
ATOM 641 C CA . ASP A 1 86 ? 11.782 -9.360 -10.589 1.00 95.25 86 ASP A CA 1
ATOM 642 C C . ASP A 1 86 ? 12.168 -8.387 -11.714 1.00 95.25 86 ASP A C 1
ATOM 644 O O . ASP A 1 86 ? 13.316 -8.348 -12.150 1.00 95.25 86 ASP A O 1
ATOM 648 N N . GLU A 1 87 ? 11.218 -7.566 -12.164 1.00 96.06 87 GLU A N 1
ATOM 649 C CA . GLU A 1 87 ? 11.439 -6.535 -13.187 1.00 96.06 87 GLU A CA 1
ATOM 650 C C . GLU A 1 87 ? 11.830 -5.182 -12.571 1.00 96.06 87 GLU A C 1
ATOM 652 O O . GLU A 1 87 ? 12.236 -4.249 -13.270 1.00 96.06 87 GLU A O 1
ATOM 657 N N . CYS A 1 88 ? 11.687 -5.024 -11.252 1.00 96.81 88 CYS A N 1
ATOM 658 C CA . CYS A 1 88 ? 11.926 -3.756 -10.583 1.00 96.81 88 CYS A CA 1
ATOM 659 C C . CYS A 1 88 ? 13.426 -3.507 -10.394 1.00 96.81 88 CYS A C 1
ATOM 661 O O . CYS A 1 88 ? 14.110 -4.218 -9.667 1.00 96.81 88 CYS A O 1
ATOM 663 N N . ASN A 1 89 ? 13.927 -2.416 -10.974 1.00 94.94 89 ASN A N 1
ATOM 664 C CA . ASN A 1 89 ? 15.325 -1.999 -10.824 1.00 94.94 89 ASN A CA 1
ATOM 665 C C . ASN A 1 89 ? 15.581 -1.054 -9.631 1.00 94.94 89 ASN A C 1
ATOM 667 O O . ASN A 1 89 ? 16.686 -0.535 -9.488 1.00 94.94 89 ASN A O 1
ATOM 671 N N . GLY A 1 90 ? 14.567 -0.776 -8.803 1.00 95.31 90 GLY A N 1
ATOM 672 C CA . GLY A 1 90 ? 14.713 0.059 -7.606 1.00 95.31 90 GLY A CA 1
ATOM 673 C C . GLY A 1 90 ? 14.959 1.554 -7.859 1.00 95.31 90 GLY A C 1
ATOM 674 O O . GLY A 1 90 ? 15.396 2.250 -6.949 1.00 95.31 90 GLY A O 1
ATOM 675 N N . CYS A 1 91 ? 14.669 2.091 -9.051 1.00 95.81 91 CYS A N 1
ATOM 676 C CA . CYS A 1 91 ? 14.946 3.501 -9.383 1.00 95.81 91 CYS A CA 1
ATOM 677 C C . CYS A 1 91 ? 14.096 4.549 -8.634 1.00 95.81 91 CYS A C 1
ATOM 679 O O . CYS A 1 91 ? 14.362 5.743 -8.746 1.00 95.81 91 CYS A O 1
ATOM 681 N N . MET A 1 92 ? 13.056 4.131 -7.905 1.00 95.94 92 MET A N 1
ATOM 682 C CA . MET A 1 92 ? 12.145 4.986 -7.124 1.00 95.94 92 MET A CA 1
ATOM 683 C C . MET A 1 92 ? 11.336 6.031 -7.915 1.00 95.94 92 MET A C 1
ATOM 685 O O . MET A 1 92 ? 10.554 6.758 -7.302 1.00 95.94 92 MET A O 1
ATOM 689 N N . ALA A 1 93 ? 11.411 6.063 -9.251 1.00 96.75 93 ALA A N 1
ATOM 690 C CA . ALA A 1 93 ? 10.654 7.004 -10.090 1.00 96.75 93 ALA A CA 1
ATOM 691 C C . ALA A 1 93 ? 9.143 6.986 -9.784 1.00 96.75 93 ALA A C 1
ATOM 693 O O . ALA A 1 93 ? 8.509 8.025 -9.601 1.00 96.75 93 ALA A O 1
ATOM 694 N N . CYS A 1 94 ? 8.584 5.788 -9.605 1.00 97.12 94 CYS A N 1
ATOM 695 C CA . CYS A 1 94 ? 7.176 5.590 -9.273 1.00 97.12 94 CYS A CA 1
ATOM 696 C C . CYS A 1 94 ? 6.742 6.197 -7.924 1.00 97.12 94 CYS A C 1
ATOM 698 O O . CYS A 1 94 ? 5.575 6.566 -7.788 1.00 97.12 94 CYS A O 1
ATOM 700 N N . THR A 1 95 ? 7.649 6.322 -6.945 1.00 95.81 95 THR A N 1
ATOM 701 C CA . THR A 1 95 ? 7.351 6.958 -5.647 1.00 95.81 95 THR A CA 1
ATOM 702 C C . THR A 1 95 ? 7.206 8.468 -5.792 1.00 95.81 95 THR A C 1
ATOM 704 O O . THR A 1 95 ? 6.265 9.043 -5.251 1.00 95.81 95 THR A O 1
ATOM 707 N N . THR A 1 96 ? 8.058 9.094 -6.607 1.00 94.56 96 THR A N 1
ATOM 708 C CA . THR A 1 96 ? 7.976 10.526 -6.926 1.00 94.56 96 THR A CA 1
ATOM 709 C C . THR A 1 96 ? 6.740 10.842 -7.764 1.00 94.56 96 THR A C 1
ATOM 711 O O . THR A 1 96 ? 6.092 11.861 -7.551 1.00 94.56 96 THR A O 1
ATOM 714 N N . ALA A 1 97 ? 6.376 9.946 -8.682 1.00 96.38 97 ALA A N 1
ATOM 715 C CA . ALA A 1 97 ? 5.202 10.096 -9.537 1.00 96.38 97 ALA A CA 1
ATOM 716 C C . ALA A 1 97 ? 3.863 9.955 -8.783 1.00 96.38 97 ALA A C 1
ATOM 718 O O . ALA A 1 97 ? 2.809 10.319 -9.305 1.00 96.38 97 ALA A O 1
ATOM 719 N N . CYS A 1 98 ? 3.859 9.380 -7.575 1.00 96.06 98 CYS A N 1
ATOM 720 C CA . CYS A 1 98 ? 2.628 9.115 -6.843 1.00 96.06 98 CYS A CA 1
ATOM 721 C C . CYS A 1 98 ? 2.241 10.278 -5.923 1.00 96.06 98 CYS A C 1
ATOM 723 O O . CYS A 1 98 ? 2.616 10.317 -4.754 1.00 96.06 98 CYS A O 1
ATOM 725 N N . GLU A 1 99 ? 1.366 11.158 -6.409 1.00 91.50 99 GLU A N 1
ATOM 726 C CA . GLU A 1 99 ? 0.845 12.308 -5.646 1.00 91.50 99 GLU A CA 1
ATOM 727 C C . GLU A 1 99 ? 0.088 11.918 -4.361 1.00 91.50 99 GLU A C 1
ATOM 729 O O . GLU A 1 99 ? -0.081 12.726 -3.445 1.00 91.50 99 GLU A O 1
ATOM 734 N N . TYR A 1 100 ? -0.374 10.668 -4.283 1.00 91.25 100 TYR A N 1
ATOM 735 C CA . TYR A 1 100 ? -1.151 10.147 -3.159 1.00 91.25 100 TYR A CA 1
ATOM 736 C C . TYR A 1 100 ? -0.309 9.406 -2.115 1.00 91.25 100 TYR A C 1
ATOM 738 O O . TYR A 1 100 ? -0.854 9.024 -1.083 1.00 91.25 100 TYR A O 1
ATOM 746 N N . GLY A 1 101 ? 0.982 9.157 -2.375 1.00 90.31 101 GLY A N 1
ATOM 747 C CA . GLY A 1 101 ? 1.831 8.362 -1.477 1.00 90.31 101 GLY A CA 1
ATOM 748 C C . GLY A 1 101 ? 1.361 6.909 -1.324 1.00 90.31 101 GLY A C 1
ATOM 749 O O . GLY A 1 101 ? 1.438 6.331 -0.245 1.00 90.31 101 GLY A O 1
ATOM 750 N N . GLY A 1 102 ? 0.799 6.329 -2.388 1.00 93.19 102 GLY A N 1
ATOM 751 C CA . GLY A 1 102 ? 0.278 4.959 -2.394 1.00 93.19 102 GLY A CA 1
ATOM 752 C C . GLY A 1 102 ? 1.310 3.880 -2.746 1.00 93.19 102 GLY A C 1
ATOM 753 O O . GLY A 1 102 ? 1.024 2.690 -2.595 1.00 93.19 102 GLY A O 1
ATOM 754 N N . ILE A 1 103 ? 2.475 4.291 -3.248 1.00 95.44 103 ILE A N 1
ATOM 755 C CA . ILE A 1 103 ? 3.648 3.454 -3.505 1.00 95.44 103 ILE A CA 1
ATOM 756 C C . ILE A 1 103 ? 4.848 4.120 -2.839 1.00 95.44 103 ILE A C 1
ATOM 758 O O . ILE A 1 103 ? 5.107 5.302 -3.053 1.00 95.44 103 ILE A O 1
ATOM 762 N N . GLU A 1 104 ? 5.545 3.371 -1.996 1.00 92.94 104 GLU A N 1
ATOM 763 C CA . GLU A 1 104 ? 6.596 3.896 -1.123 1.00 92.94 104 GLU A CA 1
ATOM 764 C C . GLU A 1 104 ? 7.771 2.920 -1.082 1.00 92.94 104 GLU A C 1
ATOM 766 O O . GLU A 1 104 ? 7.625 1.755 -1.452 1.00 92.94 104 GLU A O 1
ATOM 771 N N . SER A 1 105 ? 8.940 3.376 -0.634 1.00 94.44 105 SER A N 1
ATOM 772 C CA . SER A 1 105 ? 10.074 2.483 -0.410 1.00 94.44 105 SER A CA 1
ATOM 773 C C . SER A 1 105 ? 9.795 1.524 0.750 1.00 94.44 105 SER A C 1
ATOM 775 O O . SER A 1 105 ? 9.267 1.8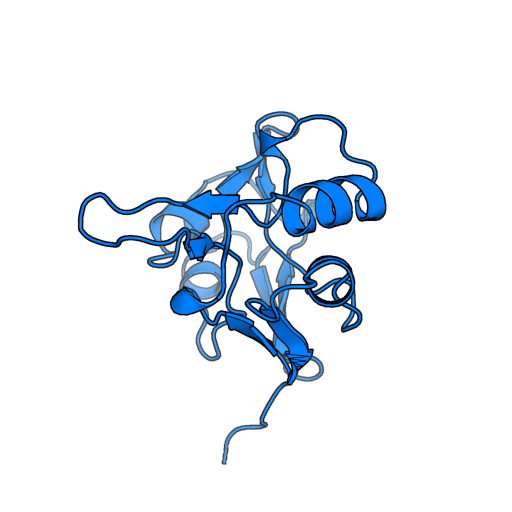99 1.803 1.00 94.44 105 SER A O 1
ATOM 777 N N . ASP A 1 106 ? 10.148 0.261 0.543 1.00 94.31 106 ASP A N 1
ATOM 778 C CA . ASP A 1 106 ? 10.131 -0.779 1.557 1.00 94.31 106 ASP A CA 1
ATOM 779 C C . ASP A 1 106 ? 11.503 -0.790 2.258 1.00 94.31 106 ASP A C 1
ATOM 781 O O . ASP A 1 106 ? 12.519 -1.079 1.616 1.00 94.31 106 ASP A O 1
ATOM 785 N N . PRO A 1 107 ? 11.561 -0.470 3.564 1.00 91.38 107 PRO A N 1
ATOM 786 C CA . PRO A 1 107 ? 12.827 -0.261 4.268 1.00 91.38 107 PRO A CA 1
ATOM 787 C C . PRO A 1 107 ? 13.665 -1.535 4.431 1.00 91.38 107 PRO A C 1
ATOM 789 O O . PRO A 1 107 ? 14.844 -1.440 4.757 1.00 91.38 107 PRO A O 1
ATOM 792 N N . VAL A 1 108 ? 13.079 -2.717 4.220 1.00 93.12 108 VAL A N 1
ATOM 793 C CA . VAL A 1 108 ? 13.764 -4.004 4.402 1.00 93.12 108 VAL A CA 1
ATOM 794 C C . VAL A 1 108 ? 14.287 -4.534 3.074 1.00 93.12 108 VAL A C 1
ATOM 796 O O . VAL A 1 108 ? 15.413 -5.015 3.006 1.00 93.12 108 VAL A O 1
ATOM 799 N N . THR A 1 109 ? 13.482 -4.455 2.012 1.00 92.94 109 THR A N 1
ATOM 800 C CA . THR A 1 109 ? 13.883 -4.981 0.693 1.00 92.94 109 THR A CA 1
ATOM 801 C C . THR A 1 109 ? 14.722 -3.995 -0.118 1.00 92.94 109 THR A C 1
ATOM 803 O O . THR A 1 109 ? 15.402 -4.407 -1.053 1.00 92.94 109 THR A O 1
ATOM 806 N N . GLY A 1 110 ? 14.656 -2.696 0.198 1.00 92.00 110 GLY A N 1
ATOM 807 C CA . GLY A 1 110 ? 15.283 -1.639 -0.600 1.00 92.00 110 GLY A CA 1
ATOM 808 C C . GLY A 1 110 ? 14.582 -1.364 -1.937 1.00 92.00 110 GLY A C 1
ATOM 809 O O . GLY A 1 110 ? 15.020 -0.491 -2.682 1.00 92.00 110 GLY A O 1
ATOM 810 N N . LEU A 1 111 ? 13.492 -2.077 -2.237 1.00 95.25 111 LEU A N 1
ATOM 811 C CA . LEU A 1 111 ? 12.625 -1.838 -3.388 1.00 95.25 111 LEU A CA 1
ATOM 812 C C . LEU A 1 111 ? 11.416 -0.991 -2.981 1.00 95.25 111 LEU A C 1
ATOM 814 O O . LEU A 1 111 ? 11.333 -0.465 -1.872 1.00 95.25 111 LEU A O 1
ATOM 818 N N . VAL A 1 112 ? 10.464 -0.843 -3.895 1.00 95.69 112 VAL A N 1
ATOM 819 C CA . VAL A 1 112 ? 9.169 -0.230 -3.605 1.00 95.69 112 VAL A CA 1
ATOM 820 C C . VAL A 1 112 ? 8.164 -1.265 -3.126 1.00 95.69 112 VAL A C 1
ATOM 822 O O . VAL A 1 112 ? 8.264 -2.454 -3.413 1.00 95.69 112 VAL A O 1
ATOM 825 N N . ALA A 1 113 ? 7.142 -0.790 -2.435 1.00 92.94 113 ALA A N 1
ATOM 826 C CA . ALA A 1 113 ? 5.979 -1.563 -2.079 1.00 92.94 113 ALA A CA 1
ATOM 827 C C . ALA A 1 113 ? 4.707 -0.751 -2.268 1.00 92.94 113 ALA A C 1
ATOM 829 O O . ALA A 1 113 ? 4.658 0.463 -2.064 1.00 92.94 113 ALA A O 1
ATOM 830 N N . LYS A 1 114 ? 3.638 -1.458 -2.623 1.00 95.44 114 LYS A N 1
ATOM 831 C CA . LYS A 1 114 ? 2.308 -0.879 -2.771 1.00 95.44 114 LYS A CA 1
ATOM 832 C C . LYS A 1 114 ? 1.225 -1.904 -2.470 1.00 95.44 114 LYS A C 1
ATOM 834 O O . LYS A 1 114 ? 1.462 -3.111 -2.459 1.00 95.44 114 LYS A O 1
ATOM 839 N N . CYS A 1 115 ? 0.011 -1.414 -2.257 1.00 96.94 115 CYS A N 1
ATOM 840 C CA . CYS A 1 115 ? -1.159 -2.267 -2.104 1.00 96.94 115 CYS A CA 1
ATOM 841 C C . CYS A 1 115 ? -1.493 -3.002 -3.419 1.00 96.94 115 CYS A C 1
ATOM 843 O O . CYS A 1 115 ? -1.398 -2.450 -4.520 1.00 96.94 115 CYS A O 1
ATOM 845 N N . ASP A 1 116 ? -1.908 -4.256 -3.279 1.00 95.69 116 ASP A N 1
ATOM 846 C CA . ASP A 1 116 ? -2.393 -5.163 -4.329 1.00 95.69 116 ASP A CA 1
ATOM 847 C C . ASP A 1 116 ? -3.866 -5.561 -4.103 1.00 95.69 116 ASP A C 1
ATOM 849 O O . ASP A 1 116 ? -4.354 -6.558 -4.627 1.00 95.69 116 ASP A O 1
ATOM 853 N N . GLN A 1 117 ? -4.561 -4.819 -3.235 1.00 95.94 117 GLN A N 1
ATOM 854 C CA . GLN A 1 117 ? -5.922 -5.089 -2.762 1.00 95.94 117 GLN A CA 1
ATOM 855 C C . GLN A 1 117 ? -6.150 -6.511 -2.212 1.00 95.94 117 GLN A C 1
ATOM 857 O O . GLN A 1 117 ? -7.298 -6.941 -2.100 1.00 95.94 117 GLN A O 1
ATOM 862 N N . CYS A 1 118 ? -5.089 -7.243 -1.849 1.00 95.88 118 CYS A N 1
ATOM 863 C CA . CYS A 1 118 ? -5.172 -8.640 -1.411 1.00 95.88 118 CYS A CA 1
ATOM 864 C C . CYS A 1 118 ? -5.989 -9.512 -2.388 1.00 95.88 118 CYS A C 1
ATOM 866 O O . CYS A 1 118 ? -6.845 -10.282 -1.957 1.00 95.88 118 CYS A O 1
ATOM 868 N N . GLY A 1 119 ? -5.804 -9.323 -3.701 1.00 90.88 119 GLY A N 1
ATOM 869 C CA . GLY A 1 119 ? -6.538 -10.086 -4.719 1.00 90.88 119 GLY A CA 1
ATOM 870 C C . GLY A 1 119 ? -8.053 -9.837 -4.721 1.00 90.88 119 GLY A C 1
ATOM 871 O O . GLY A 1 119 ? -8.822 -10.719 -5.089 1.00 90.88 119 GLY A O 1
ATOM 872 N N . GLY A 1 120 ? -8.498 -8.659 -4.270 1.00 92.56 120 GLY A N 1
ATOM 873 C CA . GLY A 1 120 ? -9.918 -8.305 -4.184 1.00 92.56 120 GLY A CA 1
ATOM 874 C C . GLY A 1 120 ? -10.590 -8.693 -2.864 1.00 92.56 120 GLY A C 1
ATOM 875 O O . GLY A 1 120 ? -11.806 -8.552 -2.732 1.00 92.56 120 GLY A O 1
ATOM 876 N N . GLN A 1 121 ? -9.820 -9.133 -1.865 1.00 94.88 121 GLN A N 1
ATOM 877 C CA . GLN A 1 121 ? -10.299 -9.376 -0.501 1.00 94.88 121 GLN A CA 1
ATOM 878 C C . GLN A 1 121 ? -9.474 -8.573 0.519 1.00 94.88 121 GLN A C 1
ATOM 880 O O . GLN A 1 121 ? -8.679 -9.147 1.268 1.00 94.88 121 GLN A O 1
ATOM 885 N N . PRO A 1 122 ? -9.610 -7.234 0.570 1.00 97.44 122 PRO A N 1
ATOM 886 C CA . PRO A 1 122 ? -8.720 -6.408 1.376 1.00 97.44 122 PRO A CA 1
ATOM 887 C C . PRO A 1 122 ? -8.882 -6.668 2.880 1.00 97.44 122 PRO A C 1
ATOM 889 O O . PRO A 1 122 ? -9.881 -6.286 3.493 1.00 97.44 122 PRO A O 1
ATOM 892 N N . ALA A 1 123 ? -7.856 -7.252 3.504 1.00 98.12 123 ALA A N 1
ATOM 893 C CA . ALA A 1 123 ? -7.853 -7.535 4.941 1.00 98.12 123 ALA A CA 1
ATOM 894 C C . ALA A 1 123 ? -8.012 -6.262 5.795 1.00 98.12 123 ALA A C 1
ATOM 896 O O . ALA A 1 123 ? -8.641 -6.287 6.851 1.00 98.12 123 ALA A O 1
ATOM 897 N N . CYS A 1 124 ? -7.486 -5.128 5.321 1.00 98.00 124 CYS A N 1
ATOM 898 C CA . CYS A 1 124 ? -7.621 -3.836 5.991 1.00 98.00 124 CYS A CA 1
ATOM 899 C C . CYS A 1 124 ? -9.071 -3.332 6.048 1.00 98.00 124 CYS A C 1
ATOM 901 O O . CYS A 1 124 ? -9.452 -2.726 7.047 1.00 98.00 124 CYS A O 1
ATOM 903 N N . VAL A 1 125 ? -9.881 -3.610 5.018 1.00 98.25 125 VAL A N 1
ATOM 904 C CA . VAL A 1 125 ? -11.313 -3.273 4.992 1.00 98.25 125 VAL A CA 1
ATOM 905 C C . VAL A 1 125 ? -12.061 -4.146 5.995 1.00 98.25 125 VAL A C 1
ATOM 907 O O . VAL A 1 125 ? -12.812 -3.620 6.808 1.00 98.25 125 VAL A O 1
ATOM 910 N N . ALA A 1 126 ? -11.791 -5.456 6.012 1.00 97.88 126 ALA A N 1
ATOM 911 C CA . ALA A 1 126 ? -12.401 -6.378 6.974 1.00 97.88 126 ALA A CA 1
ATOM 912 C C . ALA A 1 126 ? -12.070 -6.024 8.439 1.00 97.88 126 ALA A C 1
ATOM 914 O O . ALA A 1 126 ? -12.897 -6.218 9.327 1.00 97.88 126 ALA A O 1
ATOM 915 N N . ALA A 1 127 ? -10.877 -5.483 8.696 1.00 98.12 127 ALA A N 1
ATOM 916 C CA . ALA A 1 127 ? -10.453 -5.054 10.029 1.00 98.12 127 ALA A CA 1
ATOM 917 C C . ALA A 1 127 ? -11.008 -3.677 10.453 1.00 98.12 127 ALA A C 1
ATOM 919 O O . ALA A 1 127 ? -10.984 -3.341 11.639 1.00 98.12 127 ALA A O 1
ATOM 920 N N . CYS A 1 128 ? -11.493 -2.855 9.516 1.00 98.19 128 CYS A N 1
ATOM 921 C CA . CYS A 1 128 ? -11.886 -1.474 9.787 1.00 98.19 128 CYS A CA 1
ATOM 922 C C . CYS A 1 128 ? -13.293 -1.380 10.401 1.00 98.19 128 CYS A C 1
ATOM 924 O O . CYS A 1 128 ? -14.275 -1.120 9.708 1.00 98.19 128 CYS A O 1
ATOM 926 N N . LYS A 1 129 ? -13.389 -1.525 11.728 1.00 97.38 129 LYS A N 1
ATOM 927 C CA . LYS A 1 129 ? -14.658 -1.364 12.465 1.00 97.38 129 LYS A CA 1
ATOM 928 C C . LYS A 1 129 ? -15.327 0.010 12.290 1.00 97.38 129 LYS A C 1
ATOM 930 O O . LYS A 1 129 ? -16.545 0.025 12.139 1.00 97.38 129 LYS A O 1
ATOM 935 N N . PRO A 1 130 ? -14.594 1.145 12.265 1.00 96.56 130 PRO A N 1
ATOM 936 C CA . PRO A 1 130 ? -15.220 2.455 12.067 1.00 96.56 130 PRO A CA 1
ATOM 937 C C . PRO A 1 130 ? -15.824 2.663 10.667 1.00 96.56 130 PRO A C 1
ATOM 939 O O . PRO A 1 130 ? -16.581 3.605 10.453 1.00 96.56 130 PRO A O 1
ATOM 942 N N . GLY A 1 131 ? -15.485 1.812 9.690 1.00 96.69 131 GLY A N 1
ATOM 943 C CA . GLY A 1 131 ? -15.984 1.934 8.318 1.00 96.69 131 GLY A CA 1
ATOM 944 C C . GLY A 1 131 ? -15.301 3.025 7.486 1.00 96.69 131 GLY A C 1
ATOM 945 O O . GLY A 1 131 ? -15.855 3.440 6.464 1.00 96.69 131 GLY A O 1
ATOM 946 N N . ALA A 1 132 ? -14.108 3.467 7.905 1.00 97.88 132 ALA A N 1
ATOM 947 C CA . ALA A 1 132 ? -13.250 4.405 7.175 1.00 97.88 132 ALA A CA 1
ATOM 948 C C . ALA A 1 132 ? -12.635 3.806 5.897 1.00 97.88 132 ALA A C 1
ATOM 950 O O . ALA A 1 132 ? -12.139 4.542 5.050 1.00 97.88 132 ALA A O 1
ATOM 951 N N . LEU A 1 133 ? -12.651 2.478 5.755 1.00 98.00 133 LEU A N 1
ATOM 952 C CA . LEU A 1 133 ? -12.217 1.755 4.563 1.00 98.00 133 LEU A CA 1
ATOM 953 C C . LEU A 1 133 ? -13.381 0.911 4.049 1.00 98.00 133 LEU A C 1
ATOM 955 O O . LEU A 1 133 ? -13.969 0.144 4.813 1.00 98.00 133 LEU A O 1
ATOM 959 N N . ARG A 1 134 ? -13.707 1.033 2.762 1.00 97.31 134 ARG A N 1
ATOM 960 C CA . ARG A 1 134 ? -14.816 0.304 2.127 1.00 97.31 134 ARG A CA 1
ATOM 961 C C . ARG A 1 134 ? -14.363 -0.267 0.797 1.00 97.31 134 ARG A C 1
ATOM 963 O O . ARG A 1 134 ? -13.628 0.391 0.075 1.00 97.31 134 ARG A O 1
ATOM 970 N N . PHE A 1 135 ? -14.800 -1.478 0.464 1.00 96.06 135 PHE A N 1
ATOM 971 C CA . PHE A 1 135 ? -14.447 -2.117 -0.804 1.00 96.06 135 PHE A CA 1
ATOM 972 C C . PHE A 1 135 ? -15.659 -2.185 -1.728 1.00 96.06 135 PHE A C 1
ATOM 974 O O . PHE A 1 135 ? -16.561 -3.001 -1.505 1.00 96.06 135 PHE A O 1
ATOM 981 N N . ARG A 1 136 ? -15.699 -1.335 -2.752 1.00 90.12 136 ARG A N 1
ATOM 982 C CA . ARG A 1 136 ? -16.861 -1.181 -3.633 1.00 90.12 136 ARG A CA 1
ATOM 983 C C . ARG A 1 136 ? -16.458 -0.967 -5.075 1.00 90.12 136 ARG A C 1
ATOM 985 O O . ARG A 1 136 ? -15.365 -0.410 -5.296 1.00 90.12 136 ARG A O 1
#

Radius of gyration: 14.56 Å; chains: 1; bounding box: 32×33×38 Å

Foldseek 3Di:
DADDAKWKAFQFVLAPPPCLLLVLQCVVVVHDDSLQGLWDWDDDPVDPTTTIQAPGLDPDQQLQVQQPQNQWDQDSVRSHGHGDPVSFPLPCSSCVSDPRNQWAQDPPPSHIDHDRCSSQVRSSCVRDPSNSIDTD

Sequence (136 aa):
MGKAYRTIEVVPELCDGCQECVKACLKVKGLQDPGQSRIRLVQRPTKPFFTPSICLQCGEPACAAECPSDALVKNKETGIVDWSADECNGCMACTTACEYGGIESDPVTGLVAKCDQCGGQPACVAACKPGALRFR

pLDDT: mean 94.26, std 5.94, range [45.53, 98.25]